Protein AF-A0A2M8Q6D8-F1 (afdb_monomer)

Organism: NCBI:txid2364212

Secondary structure (DSSP, 8-state):
----HHHHGGGHHHHTTS--S-EEEEETTHHHHIIIII---HHHHHHHHHHH-SSSPEEEEEBGGGBTSSS---HHHHHHHHHHHHHTT--EEEE--TT--GGGGGGG-

InterPro domains:
  IPR013785 Aldolase-type TIM barrel [G3DSA:3.20.20.70] (1-109)
  IPR055268 Pyruvate carboxylase-like [PTHR43778] (1-108)

Mean predicted aligned error: 2.55 Å

Foldseek 3Di:
DADDLVNVLVCLLVVLPPPDQADADDEACVCVCQVPPVVHHRLVSLLSSCVSNVRHAYEYEAAFQQGNHDDGDDLVVLLVVLVSSVVSGHDHYDYQHPVRPCVSRVSND

Nearest PDB structures (foldseek):
  5ks8-assembly1_F  TM=1.003E+00  e=1.751E-16  Methylobacillus flagellatus KT
  5ks8-assembly1_E  TM=1.002E+00  e=2.555E-16  Methylobacillus flagellatus KT
  5ks8-assembly1_C  T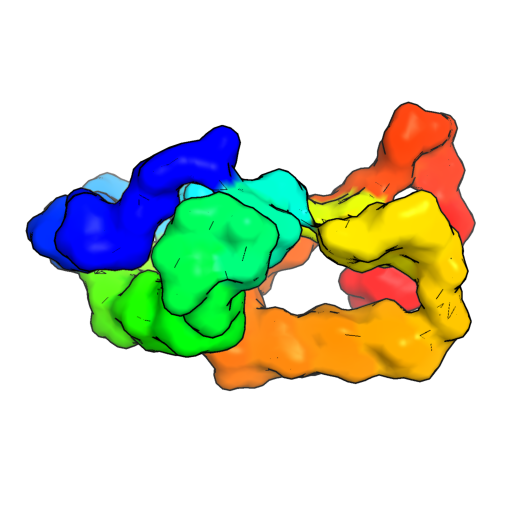M=1.004E+00  e=4.228E-16  Methylobacillus flagellatus KT
  2nx9-assembly1_A  TM=1.004E+00  e=2.173E-15  Vibrio cholerae
  1rqb-assembly1_A  TM=1.002E+00  e=4.191E-14  Propionibacterium freudenreichii subsp. shermanii

Solvent-accessible surface area (backbone atoms only — not comparable to full-atom values): 6205 Å² total; per-residue (Å²): 114,80,87,52,66,80,76,48,58,81,51,28,60,59,59,39,68,71,71,58,86,54,45,83,78,46,43,53,64,46,46,56,25,20,55,76,74,66,74,38,59,53,69,58,48,43,41,52,49,36,69,45,26,77,80,36,36,31,23,27,45,35,39,26,44,27,44,79,61,94,51,77,56,58,66,68,60,46,43,50,49,54,50,52,43,42,78,46,47,46,73,39,82,47,70,43,50,100,81,69,50,66,77,46,40,61,67,70,106

Structure (mmCIF, N/CA/C/O backbone):
data_AF-A0A2M8Q6D8-F1
#
_entry.id   AF-A0A2M8Q6D8-F1
#
loop_
_atom_site.group_PDB
_atom_site.id
_atom_site.type_symbol
_atom_site.label_atom_id
_atom_site.label_alt_id
_atom_site.label_comp_id
_atom_site.label_asym_id
_atom_site.label_entity_id
_atom_site.label_seq_id
_atom_site.pdbx_PDB_ins_code
_atom_site.Cartn_x
_atom_site.Cartn_y
_atom_site.Cartn_z
_atom_site.oc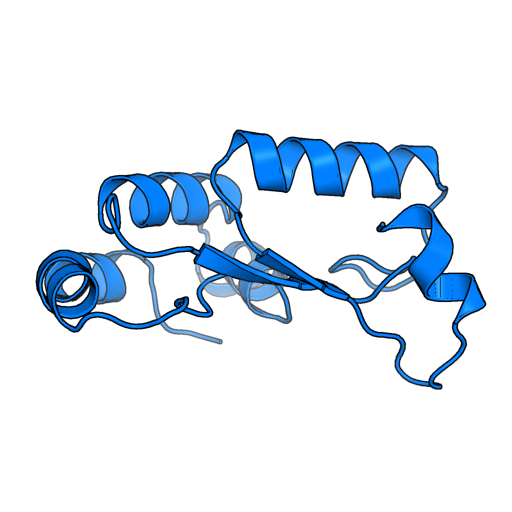cupancy
_atom_site.B_iso_or_equiv
_atom_site.auth_seq_id
_atom_site.auth_comp_id
_atom_site.auth_asym_id
_atom_site.auth_atom_id
_atom_site.pdbx_PDB_model_num
ATOM 1 N N . THR A 1 1 ? 6.300 10.730 5.789 1.00 72.38 1 THR A N 1
ATOM 2 C CA . THR A 1 1 ? 5.709 9.449 6.243 1.00 72.38 1 THR A CA 1
ATOM 3 C C . THR A 1 1 ? 6.374 8.977 7.534 1.00 72.38 1 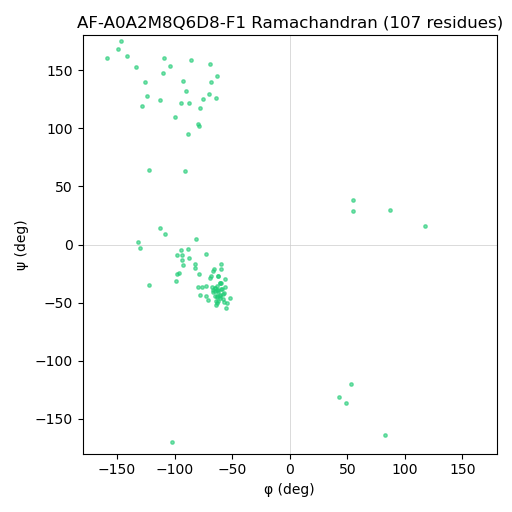THR A C 1
ATOM 5 O O . THR A 1 1 ? 7.416 8.335 7.489 1.00 72.38 1 THR A O 1
ATOM 8 N N . ARG A 1 2 ? 5.842 9.361 8.707 1.00 93.94 2 ARG A N 1
ATOM 9 C CA . ARG A 1 2 ? 6.374 8.953 10.032 1.00 93.94 2 ARG A CA 1
ATOM 10 C C . ARG A 1 2 ? 5.318 8.404 11.002 1.00 93.94 2 ARG A C 1
ATOM 12 O O . ARG A 1 2 ? 5.683 7.972 12.085 1.00 93.94 2 ARG A O 1
ATOM 19 N N . LEU A 1 3 ? 4.045 8.403 10.603 1.00 96.00 3 LEU A N 1
ATOM 20 C CA . LEU A 1 3 ? 2.960 7.797 11.371 1.00 96.00 3 LEU A CA 1
ATOM 21 C C . LEU A 1 3 ? 3.193 6.279 11.477 1.00 96.00 3 LEU A C 1
ATOM 23 O O . LEU A 1 3 ? 3.418 5.613 10.452 1.00 96.00 3 LEU A O 1
ATOM 27 N N . ARG A 1 4 ? 3.199 5.762 12.708 1.00 96.25 4 ARG A N 1
ATOM 28 C CA . ARG A 1 4 ? 3.465 4.352 13.014 1.00 96.25 4 ARG A CA 1
ATOM 29 C C . ARG A 1 4 ? 2.200 3.521 12.913 1.00 96.25 4 ARG A C 1
ATOM 31 O O . ARG A 1 4 ? 1.097 4.049 13.018 1.00 96.25 4 ARG A O 1
ATOM 38 N N . THR A 1 5 ? 2.362 2.211 12.739 1.00 96.56 5 THR A N 1
ATOM 39 C CA . THR A 1 5 ? 1.203 1.307 12.693 1.00 96.56 5 THR A CA 1
ATOM 40 C C . THR A 1 5 ? 0.442 1.312 14.024 1.00 96.56 5 THR A C 1
ATOM 42 O O . THR A 1 5 ? -0.784 1.315 14.020 1.00 96.56 5 THR A O 1
ATOM 45 N N . GLU A 1 6 ? 1.147 1.368 15.159 1.00 96.81 6 GLU A N 1
ATOM 46 C CA . GLU A 1 6 ? 0.539 1.386 16.501 1.00 96.81 6 GLU A CA 1
ATOM 47 C C . GLU A 1 6 ? -0.397 2.581 16.733 1.00 96.81 6 GLU A C 1
ATOM 49 O O . GLU A 1 6 ? -1.430 2.423 17.375 1.00 96.81 6 GLU A O 1
ATOM 54 N N . ASP A 1 7 ? -0.092 3.735 16.133 1.00 97.62 7 ASP A N 1
ATOM 55 C CA . ASP A 1 7 ? -0.915 4.943 16.234 1.00 97.62 7 ASP A CA 1
ATOM 56 C C . ASP A 1 7 ? -2.137 4.897 15.300 1.00 97.62 7 ASP A C 1
ATOM 58 O O . ASP A 1 7 ? -3.149 5.552 15.549 1.00 97.62 7 ASP A O 1
ATOM 62 N N . MET A 1 8 ? -2.059 4.130 14.205 1.00 97.56 8 MET A N 1
ATOM 63 C CA . MET A 1 8 ? -3.150 3.990 13.233 1.00 97.56 8 MET A CA 1
ATOM 64 C C . MET A 1 8 ? -4.244 3.036 13.726 1.00 97.56 8 MET A C 1
ATOM 66 O O . MET A 1 8 ? -5.431 3.311 13.566 1.00 97.56 8 MET A O 1
ATOM 70 N N . LEU A 1 9 ? -3.863 1.897 14.308 1.00 98.12 9 LEU A N 1
ATOM 71 C CA . LEU A 1 9 ? -4.806 0.813 14.612 1.00 98.12 9 LEU A CA 1
ATOM 72 C C . LEU A 1 9 ? -5.961 1.204 15.556 1.00 98.12 9 LEU A C 1
ATOM 74 O O . LEU A 1 9 ? -7.083 0.769 15.290 1.00 98.12 9 LEU A O 1
ATOM 78 N N . PRO A 1 10 ? -5.768 2.030 16.605 1.00 98.44 10 PRO A N 1
ATOM 79 C CA . PRO A 1 10 ? -6.850 2.395 17.519 1.00 98.44 10 PRO A CA 1
ATOM 80 C C . PRO A 1 10 ? -8.009 3.150 16.855 1.00 98.44 10 PRO A C 1
ATOM 82 O O . PRO A 1 10 ? -9.139 3.074 17.337 1.00 98.44 10 PRO A O 1
ATOM 85 N N . ILE A 1 11 ? -7.755 3.876 15.758 1.00 98.19 11 ILE A N 1
ATOM 86 C CA . ILE A 1 11 ? -8.791 4.649 15.055 1.00 98.19 11 ILE A CA 1
ATOM 87 C C . ILE A 1 11 ? -9.458 3.861 13.916 1.00 98.19 11 ILE A C 1
ATOM 89 O O . ILE A 1 11 ? -10.568 4.209 13.507 1.00 98.19 11 ILE A O 1
ATOM 93 N N . CYS A 1 12 ? -8.843 2.773 13.440 1.00 98.00 12 CYS A N 1
ATOM 94 C CA . CYS A 1 12 ? -9.349 1.976 12.319 1.00 98.00 12 CYS A CA 1
ATOM 95 C C . CYS A 1 12 ? -10.820 1.536 12.467 1.00 98.00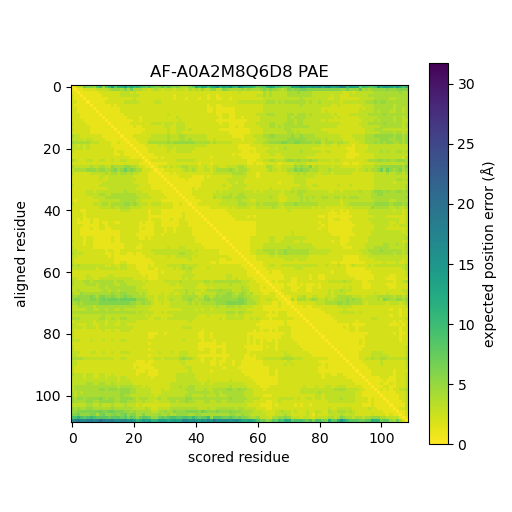 12 CYS A C 1
ATOM 97 O O . CYS A 1 12 ? -11.570 1.775 11.523 1.00 98.00 12 CYS A O 1
ATOM 99 N N . PRO A 1 13 ? -11.299 1.010 13.616 1.00 97.56 13 PRO A N 1
ATOM 100 C CA . PRO A 1 13 ? -12.697 0.586 13.738 1.00 97.56 13 PRO A CA 1
ATOM 101 C C . PRO A 1 13 ? -13.705 1.719 13.521 1.00 97.56 13 PRO A C 1
ATOM 103 O O . PRO A 1 13 ? -14.788 1.489 12.994 1.00 97.56 13 PRO A O 1
ATOM 106 N N . LYS A 1 14 ? -13.351 2.953 13.910 1.00 98.19 14 LYS A N 1
ATOM 107 C CA . LYS A 1 14 ? -14.200 4.128 13.673 1.00 98.19 14 LYS A CA 1
ATOM 108 C C . LYS A 1 14 ? -14.182 4.524 12.203 1.00 98.19 14 LYS A C 1
ATOM 110 O O . LYS A 1 14 ? -15.242 4.783 11.648 1.00 98.19 14 LYS A O 1
ATOM 115 N N . LEU A 1 15 ? -13.002 4.543 11.576 1.00 98.12 15 LEU A N 1
ATOM 116 C CA . LEU A 1 15 ? -12.866 4.834 10.143 1.00 98.12 15 LEU A CA 1
ATOM 117 C C . LEU A 1 15 ? -13.653 3.838 9.285 1.00 98.12 15 LEU A C 1
ATOM 119 O O . LEU A 1 15 ? -14.283 4.247 8.313 1.00 98.12 15 LEU A O 1
ATOM 123 N N . ASP A 1 16 ? -13.668 2.565 9.682 1.00 98.12 16 ASP A N 1
ATOM 124 C CA . ASP A 1 16 ? -14.363 1.498 8.961 1.00 98.12 16 ASP A CA 1
ATOM 125 C C . ASP A 1 16 ? -15.894 1.660 8.946 1.00 98.12 16 ASP A C 1
ATOM 127 O O . ASP A 1 16 ? -16.569 1.126 8.072 1.00 98.12 16 ASP A O 1
ATOM 131 N N . GLN A 1 17 ? -16.449 2.428 9.890 1.00 97.88 17 GLN A N 1
ATOM 132 C CA . GLN A 1 17 ? -17.888 2.687 10.012 1.00 97.88 17 GLN A CA 1
ATOM 133 C C . GLN A 1 17 ? -18.346 3.971 9.307 1.00 97.88 17 GLN A C 1
ATOM 135 O O . GLN A 1 17 ? -19.546 4.208 9.196 1.00 97.88 17 GLN A O 1
ATOM 140 N N . VAL A 1 18 ? -17.422 4.811 8.823 1.00 98.00 18 VAL A N 1
ATOM 141 C CA . VAL A 1 18 ? -17.771 6.106 8.206 1.00 98.00 18 VAL A CA 1
ATOM 142 C C . VAL A 1 18 ? -18.488 5.933 6.862 1.00 98.00 18 VAL A C 1
ATOM 144 O O . VAL A 1 18 ? -19.289 6.783 6.482 1.00 98.00 18 VAL A O 1
ATOM 147 N N . GLY A 1 19 ? -18.212 4.844 6.137 1.00 96.25 19 GLY A N 1
ATOM 148 C CA . GLY A 1 19 ? -18.778 4.602 4.806 1.00 96.25 19 GLY A CA 1
ATOM 149 C C . GLY A 1 19 ? -17.965 5.214 3.660 1.00 96.25 19 GLY A C 1
ATOM 150 O O . GLY A 1 19 ? -18.524 5.578 2.625 1.00 96.25 19 GLY A O 1
ATOM 151 N N . TYR A 1 20 ? -16.643 5.339 3.817 1.00 98.06 20 TYR A N 1
ATOM 152 C CA . TYR A 1 20 ? -15.766 5.742 2.715 1.00 98.06 20 TYR A CA 1
ATOM 153 C C . TYR A 1 20 ? -15.789 4.722 1.571 1.00 98.06 20 TYR A C 1
ATOM 155 O O . TYR A 1 20 ? -15.820 3.513 1.794 1.00 98.06 20 TYR A O 1
ATOM 163 N N . TRP A 1 21 ? -15.677 5.200 0.326 1.00 98.12 21 TRP A N 1
ATOM 164 C CA . TRP A 1 21 ? -15.540 4.304 -0.830 1.00 98.12 21 TRP A CA 1
ATOM 165 C C . TRP A 1 21 ? -14.257 3.458 -0.752 1.00 98.12 21 TRP A C 1
ATOM 167 O O . TRP A 1 21 ? -14.277 2.263 -1.061 1.00 98.12 21 TRP A O 1
ATOM 177 N N . SER A 1 22 ? -13.157 4.084 -0.314 1.00 98.00 22 SER A N 1
ATOM 178 C CA . SER A 1 22 ? -11.888 3.438 0.035 1.00 98.00 22 SER A CA 1
ATOM 179 C C . SER A 1 22 ? -11.047 4.330 0.960 1.00 98.00 22 SER A C 1
ATOM 181 O O . SER A 1 22 ? -11.246 5.545 0.993 1.00 98.00 22 SER A O 1
ATOM 183 N N . LEU A 1 23 ? -10.085 3.735 1.665 1.00 98.06 23 LEU A N 1
ATOM 184 C CA . LEU A 1 23 ? -9.082 4.413 2.485 1.00 98.06 23 LEU A CA 1
ATOM 185 C C . LEU A 1 23 ? -7.690 4.232 1.871 1.00 98.06 23 LEU A C 1
ATOM 187 O O . LEU A 1 23 ? -7.238 3.106 1.665 1.00 98.06 23 LEU A O 1
ATOM 191 N N . GLU A 1 24 ? -7.003 5.343 1.599 1.00 97.44 24 GLU A N 1
ATOM 192 C CA . GLU A 1 24 ? -5.620 5.330 1.109 1.00 97.44 24 GLU A CA 1
ATOM 193 C C . GLU A 1 24 ? -4.665 5.092 2.273 1.00 97.44 24 GLU A C 1
ATOM 195 O O . GLU A 1 24 ? -4.404 5.989 3.073 1.00 97.44 24 GLU A O 1
ATOM 200 N N . ALA A 1 25 ? -4.180 3.856 2.396 1.00 95.38 25 ALA A N 1
ATOM 201 C CA . ALA A 1 25 ? -3.424 3.422 3.571 1.00 95.38 25 ALA A CA 1
ATOM 202 C C . ALA A 1 25 ? -2.116 2.686 3.235 1.00 95.38 25 ALA A C 1
ATOM 204 O O . ALA A 1 25 ? -1.405 2.248 4.143 1.00 95.38 25 ALA A O 1
ATOM 205 N N . TRP A 1 26 ? -1.769 2.551 1.950 1.00 97.31 26 TRP A N 1
ATOM 206 C CA . TRP A 1 26 ? -0.554 1.853 1.527 1.00 97.31 26 TRP A CA 1
ATOM 207 C C . TRP A 1 26 ? 0.044 2.419 0.230 1.00 97.31 26 TRP A C 1
ATOM 209 O O . TRP A 1 26 ? -0.573 3.216 -0.473 1.00 97.31 26 TRP A O 1
ATOM 219 N N . GLY A 1 27 ? 1.272 2.016 -0.099 1.00 95.44 27 GLY A N 1
ATOM 220 C CA . GLY A 1 27 ? 1.984 2.506 -1.283 1.00 95.44 27 GLY A CA 1
ATOM 221 C C . GLY A 1 27 ? 2.686 3.855 -1.093 1.00 95.44 27 GLY A C 1
ATOM 222 O O . GLY A 1 27 ? 2.951 4.301 0.031 1.00 95.44 27 GLY A O 1
ATOM 223 N N . GLY A 1 28 ? 3.061 4.490 -2.205 1.00 94.31 28 GLY A N 1
ATOM 224 C CA . GLY A 1 28 ? 3.894 5.696 -2.206 1.00 94.31 28 GLY A CA 1
ATOM 225 C C . GLY A 1 28 ? 5.148 5.557 -1.328 1.00 94.31 28 GLY A C 1
ATOM 226 O O . GLY A 1 28 ? 5.811 4.521 -1.305 1.00 94.31 28 GLY A O 1
ATOM 227 N N . ALA A 1 29 ? 5.451 6.595 -0.545 1.00 95.25 29 ALA A N 1
ATOM 228 C CA . ALA A 1 29 ? 6.603 6.613 0.362 1.00 95.25 29 ALA A CA 1
ATOM 229 C C . ALA A 1 29 ? 6.361 5.896 1.706 1.00 95.25 29 ALA A C 1
ATOM 231 O O . ALA A 1 29 ? 7.203 5.985 2.604 1.00 95.25 29 ALA A O 1
ATOM 232 N N . THR A 1 30 ? 5.208 5.245 1.912 1.00 95.12 30 THR A N 1
ATOM 233 C CA . THR A 1 30 ? 4.951 4.522 3.171 1.00 95.12 30 THR A CA 1
ATOM 234 C C . THR A 1 30 ? 5.780 3.247 3.253 1.00 95.12 30 THR A C 1
ATOM 236 O O . THR A 1 30 ? 6.288 2.947 4.328 1.00 95.12 30 THR A O 1
ATOM 239 N N . PHE A 1 31 ? 5.998 2.559 2.128 1.00 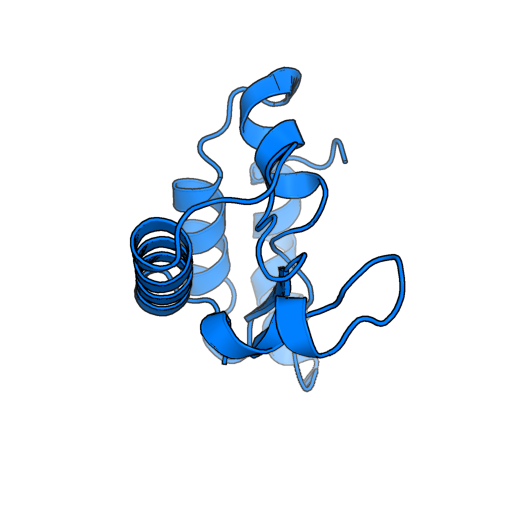95.00 31 PHE A N 1
ATOM 240 C CA . PHE A 1 31 ? 6.786 1.327 2.072 1.00 95.00 31 PHE A CA 1
ATOM 241 C C . PHE A 1 31 ? 8.253 1.572 2.448 1.00 95.00 31 PHE A C 1
ATOM 243 O O . PHE A 1 31 ? 8.753 0.947 3.381 1.00 95.00 31 PHE A O 1
ATOM 250 N N . ASP A 1 32 ? 8.910 2.546 1.801 1.00 95.50 32 ASP A N 1
ATOM 251 C CA . ASP A 1 32 ? 10.266 2.976 2.182 1.00 95.50 32 ASP A CA 1
ATOM 252 C C . ASP A 1 32 ? 10.302 3.438 3.641 1.00 95.50 32 ASP A C 1
ATOM 254 O O . ASP A 1 32 ? 11.188 3.050 4.395 1.00 95.50 32 ASP A O 1
ATOM 258 N N . ALA A 1 33 ? 9.302 4.207 4.084 1.00 95.62 33 ALA A N 1
ATOM 259 C CA . ALA A 1 33 ? 9.308 4.723 5.442 1.00 95.62 33 ALA A CA 1
ATOM 260 C C . ALA A 1 33 ? 9.200 3.648 6.528 1.00 95.62 33 ALA A C 1
ATOM 262 O O . ALA A 1 33 ? 9.861 3.789 7.562 1.00 95.62 33 ALA A O 1
ATOM 263 N N . CYS A 1 34 ? 8.407 2.597 6.290 1.00 96.12 34 CYS A N 1
ATOM 264 C CA . CYS A 1 34 ? 8.310 1.444 7.184 1.00 96.12 34 CYS A CA 1
ATOM 265 C C . CYS A 1 34 ? 9.697 0.843 7.413 1.00 96.12 34 CYS A C 1
ATOM 267 O O . CYS A 1 34 ? 10.167 0.797 8.549 1.00 96.12 34 CYS A O 1
ATOM 269 N N . VAL A 1 35 ? 10.387 0.497 6.324 1.00 94.88 35 VAL A N 1
ATOM 270 C CA . VAL A 1 35 ? 11.683 -0.187 6.382 1.00 94.88 35 VAL A CA 1
ATOM 271 C C . VAL A 1 35 ? 12.785 0.743 6.891 1.00 94.88 35 VAL A C 1
ATOM 273 O O . VAL A 1 35 ? 13.555 0.383 7.779 1.00 94.88 35 VAL A O 1
ATOM 276 N N . ARG A 1 36 ? 12.865 1.960 6.349 1.00 93.81 36 ARG A N 1
ATOM 277 C CA . ARG A 1 36 ? 14.010 2.854 6.542 1.00 93.81 36 ARG A CA 1
ATOM 278 C C . ARG A 1 36 ? 14.004 3.589 7.877 1.00 93.81 36 ARG A C 1
ATOM 280 O O . ARG A 1 36 ? 15.071 3.837 8.431 1.00 93.81 36 ARG A O 1
ATOM 287 N N . PHE A 1 37 ? 12.833 3.991 8.371 1.00 95.06 37 PHE A N 1
ATOM 288 C CA . PHE A 1 37 ? 12.747 4.906 9.517 1.00 95.06 37 PHE A CA 1
ATOM 289 C C . PHE A 1 37 ? 11.961 4.345 10.692 1.00 95.06 37 PHE A C 1
ATOM 291 O O . PHE A 1 37 ? 12.295 4.649 11.834 1.00 95.06 37 PHE A O 1
ATOM 298 N N . LEU A 1 38 ? 10.918 3.561 10.425 1.00 94.94 38 LEU A N 1
ATOM 299 C CA . LEU A 1 38 ? 10.034 3.048 11.472 1.00 94.94 38 LEU A CA 1
ATOM 300 C C . LEU A 1 38 ? 10.457 1.659 11.961 1.00 94.94 38 LEU A C 1
ATOM 302 O O . LEU A 1 38 ? 10.020 1.248 13.029 1.00 94.94 38 LEU A O 1
ATOM 306 N N . LYS A 1 39 ? 11.351 0.980 11.226 1.00 95.62 39 LYS A N 1
ATOM 307 C CA . LYS A 1 39 ? 11.769 -0.409 11.479 1.00 95.62 39 LYS A CA 1
ATOM 308 C C . LYS A 1 39 ? 10.566 -1.360 11.531 1.00 95.62 39 LYS A C 1
ATOM 310 O O . LYS A 1 39 ? 10.518 -2.276 12.344 1.00 95.62 39 LYS A O 1
ATOM 315 N N . GLU A 1 40 ? 9.596 -1.114 10.659 1.00 96.25 40 GLU A N 1
ATOM 316 C CA . GLU A 1 40 ? 8.378 -1.905 10.517 1.00 96.25 40 GLU A CA 1
ATOM 317 C C . GLU A 1 40 ? 8.400 -2.676 9.191 1.00 96.25 40 GLU A C 1
ATOM 319 O O . GLU A 1 40 ? 8.901 -2.176 8.180 1.00 96.25 40 GLU A O 1
ATOM 324 N N . ASP A 1 41 ? 7.800 -3.867 9.173 1.00 97.62 41 ASP A N 1
ATOM 325 C CA . ASP A 1 41 ? 7.519 -4.583 7.930 1.00 97.62 41 ASP A CA 1
ATOM 326 C C . ASP A 1 41 ? 6.271 -3.969 7.250 1.00 97.62 41 ASP A C 1
ATOM 328 O O . ASP A 1 41 ? 5.167 -4.025 7.813 1.00 97.62 41 ASP A O 1
ATOM 332 N N . PRO A 1 42 ? 6.394 -3.392 6.037 1.00 97.38 42 PRO A N 1
ATOM 333 C CA . PRO A 1 42 ? 5.259 -2.806 5.324 1.00 97.38 42 PRO A CA 1
ATOM 334 C C . PRO A 1 42 ? 4.159 -3.823 4.979 1.00 97.38 42 PRO A C 1
ATOM 336 O O . PRO A 1 42 ? 2.991 -3.434 4.882 1.00 97.38 42 PRO A O 1
ATOM 339 N N . TRP A 1 43 ? 4.488 -5.108 4.819 1.00 98.00 43 TRP A N 1
ATOM 340 C CA . TRP A 1 43 ? 3.520 -6.181 4.570 1.00 98.00 43 TRP A CA 1
ATOM 341 C C . TRP A 1 43 ? 2.766 -6.573 5.837 1.00 98.00 43 TRP A C 1
ATOM 343 O O . TRP A 1 43 ? 1.576 -6.886 5.796 1.00 98.00 43 TRP A O 1
ATOM 353 N N . GLU A 1 44 ? 3.435 -6.560 6.989 1.00 98.00 44 GLU A N 1
ATOM 354 C CA . GLU A 1 44 ? 2.764 -6.758 8.273 1.00 98.00 44 GLU A CA 1
ATOM 355 C C . GLU A 1 44 ? 1.819 -5.594 8.585 1.00 98.00 44 GLU A C 1
ATOM 357 O O . GLU A 1 44 ? 0.681 -5.830 8.999 1.00 98.00 44 GLU A O 1
ATOM 362 N N . ARG A 1 45 ? 2.240 -4.352 8.307 1.00 97.94 45 ARG A N 1
ATOM 363 C CA . ARG A 1 45 ? 1.372 -3.168 8.392 1.00 97.94 45 ARG A CA 1
ATOM 364 C C . ARG A 1 45 ? 0.104 -3.348 7.558 1.00 97.94 45 ARG A C 1
ATOM 366 O O . ARG A 1 45 ? -0.989 -3.173 8.090 1.00 97.94 45 ARG A O 1
ATOM 373 N N . LEU A 1 46 ? 0.233 -3.740 6.288 1.00 98.00 46 LEU A N 1
ATOM 374 C CA . LEU A 1 46 ? -0.915 -3.964 5.405 1.00 98.00 46 LEU A CA 1
ATOM 375 C C . LEU A 1 46 ? -1.873 -5.022 5.972 1.00 98.00 46 LEU A C 1
ATOM 377 O O . LEU A 1 46 ? -3.070 -4.771 6.075 1.00 98.00 46 LEU A O 1
ATOM 381 N N . ARG A 1 47 ? -1.352 -6.168 6.429 1.00 98.38 47 ARG A N 1
ATOM 382 C CA . ARG A 1 47 ? -2.173 -7.234 7.030 1.00 98.38 47 ARG A CA 1
ATOM 383 C C . ARG A 1 47 ? -2.887 -6.781 8.306 1.00 98.38 47 ARG A C 1
ATOM 385 O O . ARG A 1 47 ? -4.042 -7.147 8.519 1.00 98.38 47 ARG A O 1
ATOM 392 N N . LYS A 1 48 ? -2.229 -5.988 9.159 1.00 98.19 48 LYS A N 1
ATOM 393 C CA . LYS A 1 48 ? -2.846 -5.412 10.368 1.00 98.19 48 LYS A CA 1
ATOM 394 C C . LYS A 1 48 ? -3.964 -4.433 10.008 1.00 98.19 48 LYS A C 1
ATOM 396 O O . LYS A 1 48 ? -5.048 -4.532 10.575 1.00 98.19 48 LYS A O 1
ATOM 401 N N . LEU A 1 49 ? -3.733 -3.556 9.030 1.00 97.81 49 LEU A N 1
ATOM 402 C CA . LEU A 1 49 ? -4.742 -2.618 8.534 1.00 97.81 49 LEU A CA 1
ATOM 403 C C . LEU A 1 49 ? -5.934 -3.347 7.906 1.00 97.81 49 LEU A C 1
ATOM 405 O O . LEU A 1 49 ? -7.068 -3.036 8.249 1.00 97.81 49 LEU A O 1
ATOM 409 N N . ARG A 1 50 ? -5.699 -4.368 7.072 1.00 98.00 50 ARG A N 1
ATOM 410 C CA . ARG A 1 50 ? -6.760 -5.194 6.471 1.00 98.00 50 ARG A CA 1
ATOM 411 C C . ARG A 1 50 ? -7.658 -5.846 7.518 1.00 98.00 50 ARG A C 1
ATOM 413 O O . ARG A 1 50 ? -8.871 -5.880 7.336 1.00 98.00 50 ARG A O 1
ATOM 420 N N . ARG A 1 51 ? -7.069 -6.351 8.608 1.00 98.00 51 ARG A N 1
ATOM 421 C CA . ARG A 1 51 ? -7.814 -6.927 9.741 1.00 98.00 51 ARG A CA 1
ATOM 422 C C . ARG A 1 51 ? -8.610 -5.873 10.510 1.00 98.00 51 ARG A C 1
ATOM 424 O O . ARG A 1 51 ? -9.698 -6.177 10.980 1.00 98.00 51 ARG A O 1
ATOM 431 N N . ALA A 1 52 ? -8.066 -4.666 10.659 1.00 97.81 52 ALA A N 1
ATOM 432 C CA . ALA A 1 52 ? -8.701 -3.576 11.400 1.00 97.81 52 ALA A CA 1
ATOM 433 C C . ALA A 1 52 ? -9.748 -2.792 10.582 1.00 97.81 52 ALA A C 1
ATOM 435 O O . ALA A 1 52 ? -10.559 -2.078 11.166 1.00 97.81 52 ALA A O 1
ATOM 436 N N . LEU A 1 53 ? -9.726 -2.925 9.254 1.00 97.88 53 LEU A N 1
ATOM 437 C CA . LEU A 1 53 ? -10.647 -2.305 8.301 1.00 97.88 53 LEU A CA 1
ATOM 438 C C . LEU A 1 53 ? -11.348 -3.390 7.462 1.00 97.88 53 LEU A C 1
ATOM 440 O O . LEU A 1 53 ? -11.083 -3.482 6.267 1.00 97.88 53 LEU A O 1
ATOM 444 N N . PRO A 1 54 ? -12.165 -4.289 8.035 1.00 97.44 54 PRO A N 1
ATOM 445 C CA . PRO A 1 54 ? -12.765 -5.391 7.281 1.00 97.44 54 PRO A CA 1
ATOM 446 C C . PRO A 1 54 ? -13.806 -4.946 6.240 1.00 97.44 54 PRO A C 1
ATOM 448 O O . PRO A 1 54 ? -13.968 -5.644 5.243 1.00 97.44 54 PRO A O 1
ATOM 451 N N . ASN A 1 55 ? -14.484 -3.809 6.430 1.00 97.62 55 ASN A N 1
ATOM 452 C CA . ASN A 1 55 ? -15.588 -3.388 5.556 1.00 97.62 55 ASN A CA 1
ATOM 453 C C . ASN A 1 55 ? -15.163 -2.369 4.490 1.00 97.62 55 ASN A C 1
ATOM 455 O O . ASN A 1 55 ? -15.781 -2.270 3.429 1.00 97.62 55 ASN A O 1
ATOM 459 N N . THR A 1 56 ? -14.104 -1.609 4.755 1.00 98.12 56 THR A N 1
ATOM 460 C CA . THR A 1 56 ? -13.632 -0.547 3.867 1.00 98.12 56 THR A CA 1
ATOM 461 C C . THR A 1 56 ? -12.572 -1.057 2.902 1.00 98.12 56 THR A C 1
ATOM 463 O O . THR A 1 56 ? -11.694 -1.843 3.265 1.00 98.12 56 THR A O 1
ATOM 466 N N . ARG A 1 57 ? -12.625 -0.586 1.652 1.00 98.38 57 ARG A N 1
ATOM 467 C CA . ARG A 1 57 ? -11.605 -0.917 0.653 1.00 98.38 57 ARG A CA 1
ATOM 468 C C . ARG A 1 57 ? -10.289 -0.229 0.991 1.00 98.38 57 ARG A C 1
ATOM 470 O O . ARG A 1 57 ? -10.275 0.988 1.166 1.00 98.38 57 ARG A O 1
ATOM 477 N N . ILE A 1 58 ? -9.184 -0.962 1.019 1.00 98.31 58 ILE A N 1
ATOM 478 C CA . ILE A 1 58 ? -7.850 -0.373 1.139 1.00 98.31 58 ILE A CA 1
ATOM 479 C C . ILE A 1 58 ? -7.356 -0.040 -0.265 1.00 98.31 58 ILE A C 1
ATOM 481 O O . ILE A 1 58 ? -7.247 -0.918 -1.121 1.00 98.31 58 ILE A O 1
ATOM 485 N N . ASN A 1 59 ? -7.048 1.234 -0.502 1.00 97.62 59 ASN A N 1
ATOM 486 C CA . ASN A 1 59 ? -6.419 1.676 -1.739 1.00 97.62 59 ASN A CA 1
ATOM 487 C C . ASN A 1 59 ? -4.928 1.981 -1.531 1.00 97.62 59 ASN A C 1
ATOM 489 O O . ASN A 1 59 ? -4.484 2.302 -0.420 1.00 97.62 59 ASN A O 1
ATOM 493 N N . MET A 1 60 ? -4.161 1.861 -2.616 1.00 97.75 60 MET A N 1
ATOM 494 C CA . MET A 1 60 ? -2.744 2.201 -2.647 1.00 97.75 60 MET A CA 1
ATOM 495 C C . MET A 1 60 ? -2.363 3.043 -3.862 1.00 97.75 60 MET A C 1
ATOM 497 O O . MET A 1 60 ? -2.941 2.890 -4.939 1.00 97.75 60 MET A O 1
ATOM 501 N N . LEU A 1 61 ? -1.306 3.844 -3.711 1.00 97.62 61 LEU A N 1
ATOM 502 C CA . LEU A 1 61 ? -0.636 4.533 -4.815 1.00 97.62 61 LEU A CA 1
ATOM 503 C C . LEU A 1 61 ? 0.556 3.708 -5.330 1.00 97.62 61 LEU A C 1
ATOM 505 O O . LEU A 1 61 ? 1.488 3.429 -4.569 1.00 97.62 61 LEU A O 1
ATOM 509 N N . LEU A 1 62 ? 0.549 3.360 -6.621 1.00 97.50 62 LEU A N 1
ATOM 510 C CA . LEU A 1 62 ? 1.570 2.543 -7.288 1.00 97.50 62 LEU A CA 1
ATOM 511 C C . LEU A 1 62 ? 2.162 3.277 -8.500 1.00 97.50 62 LEU A C 1
ATOM 513 O O . LEU A 1 62 ? 1.429 3.718 -9.382 1.00 97.50 62 LEU A O 1
ATOM 517 N N . ARG A 1 63 ? 3.491 3.385 -8.588 1.00 97.44 63 ARG A N 1
ATOM 518 C CA . ARG A 1 63 ? 4.159 4.101 -9.687 1.00 97.44 63 ARG A CA 1
ATOM 519 C C . ARG A 1 63 ? 4.498 3.171 -10.857 1.00 97.44 63 ARG A C 1
ATOM 521 O O . ARG A 1 63 ? 5.675 2.948 -11.130 1.00 97.44 63 ARG A O 1
ATOM 528 N N . GLY A 1 64 ? 3.481 2.600 -11.504 1.00 96.50 64 GLY A N 1
ATOM 529 C CA . GLY A 1 64 ? 3.608 1.772 -12.714 1.00 96.50 64 GLY A CA 1
ATOM 530 C C . GLY A 1 64 ? 4.777 0.779 -12.668 1.00 96.50 64 GLY A C 1
ATOM 531 O O . GLY A 1 64 ? 5.012 0.112 -11.657 1.00 96.50 64 GLY A O 1
ATOM 532 N N . GLN A 1 65 ? 5.576 0.760 -13.734 1.00 97.25 65 GLN A N 1
ATOM 533 C CA . GLN A 1 65 ? 6.774 -0.078 -13.871 1.00 97.25 65 GLN A CA 1
ATOM 534 C C . GLN A 1 65 ? 7.862 0.168 -12.801 1.00 97.25 65 GLN A C 1
ATOM 536 O O . GLN A 1 65 ? 8.768 -0.651 -12.629 1.00 97.25 65 GLN A O 1
ATOM 541 N N . ASN A 1 66 ? 7.810 1.289 -12.076 1.00 96.31 66 ASN A N 1
ATOM 542 C CA . ASN A 1 66 ? 8.726 1.580 -10.973 1.00 96.31 66 ASN A CA 1
ATOM 543 C C . ASN A 1 66 ? 8.241 1.033 -9.627 1.00 96.31 66 ASN A C 1
ATOM 545 O O . ASN A 1 66 ? 9.012 1.034 -8.664 1.00 96.31 66 ASN A O 1
ATOM 549 N N . LEU A 1 67 ? 6.989 0.579 -9.539 1.00 96.12 67 LEU A N 1
ATOM 550 C CA . LEU A 1 67 ? 6.364 0.100 -8.312 1.00 96.12 67 LEU A CA 1
ATOM 551 C C . LEU A 1 67 ? 6.474 1.137 -7.181 1.00 96.12 67 LEU A C 1
ATOM 553 O O . LEU A 1 67 ? 5.992 2.262 -7.304 1.00 96.12 67 LEU A O 1
ATOM 557 N N . LEU A 1 68 ? 7.117 0.755 -6.079 1.00 94.75 68 LEU A N 1
ATOM 558 C CA . LEU A 1 68 ? 7.484 1.616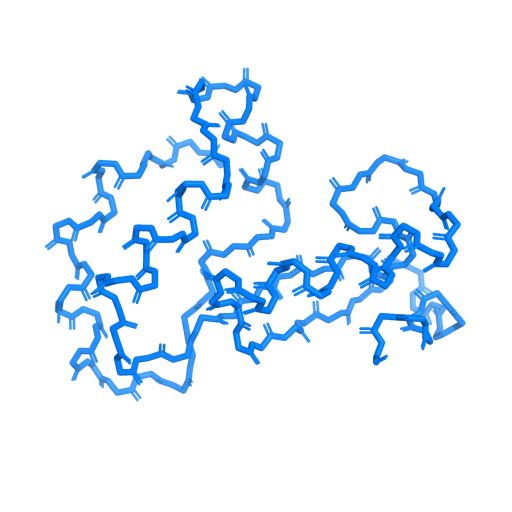 -4.952 1.00 94.75 68 LEU A CA 1
ATOM 559 C C . LEU A 1 68 ? 9.010 1.789 -4.849 1.00 94.75 68 LEU A C 1
ATOM 561 O O . LEU A 1 68 ? 9.524 2.210 -3.817 1.00 94.75 68 LEU A O 1
ATOM 565 N N . GLY A 1 69 ? 9.736 1.416 -5.906 1.00 92.81 69 GLY A N 1
ATOM 566 C CA . GLY A 1 69 ? 11.188 1.444 -5.966 1.00 92.81 69 GLY A CA 1
ATOM 567 C C . GLY A 1 69 ? 11.748 2.628 -6.753 1.00 92.81 69 GLY A C 1
ATOM 568 O O . GLY A 1 69 ? 11.055 3.575 -7.147 1.00 92.81 69 GLY A O 1
ATOM 569 N N . TYR A 1 70 ? 13.056 2.556 -6.990 1.00 92.38 70 TYR A N 1
ATOM 570 C CA . TYR A 1 70 ? 13.861 3.676 -7.484 1.00 92.38 70 TYR A CA 1
ATOM 571 C C . TYR A 1 70 ? 14.113 3.654 -8.999 1.00 92.38 70 TYR A C 1
ATOM 573 O O . TYR A 1 70 ? 14.604 4.634 -9.549 1.00 92.38 70 TYR A O 1
ATOM 581 N N . ARG A 1 71 ? 13.760 2.565 -9.691 1.00 94.56 71 ARG A N 1
ATOM 582 C CA . ARG A 1 71 ? 13.990 2.357 -11.133 1.00 94.56 71 ARG A CA 1
ATOM 583 C C . ARG A 1 71 ? 12.860 1.540 -11.757 1.00 94.56 71 ARG A C 1
ATOM 585 O O . ARG A 1 71 ? 12.002 1.069 -11.024 1.00 94.56 71 ARG A O 1
ATOM 592 N N . HIS A 1 72 ? 12.878 1.357 -13.075 1.00 96.31 72 HIS A N 1
ATOM 593 C CA . HIS A 1 72 ? 11.999 0.392 -13.738 1.00 96.31 72 HIS A CA 1
ATOM 594 C C . HIS A 1 72 ? 12.406 -1.040 -13.365 1.00 96.31 72 HIS A C 1
ATOM 596 O O . HIS A 1 72 ? 13.602 -1.361 -13.280 1.00 96.31 72 HIS A O 1
ATOM 602 N N . TYR A 1 73 ? 11.408 -1.887 -13.142 1.00 97.56 73 TYR A N 1
ATOM 603 C CA . TYR A 1 73 ? 11.573 -3.316 -12.898 1.00 97.56 73 TYR A CA 1
ATOM 604 C C . TYR A 1 73 ? 11.077 -4.124 -14.097 1.00 97.56 73 TYR A C 1
ATOM 606 O O . TYR A 1 73 ? 10.347 -3.610 -14.942 1.00 97.56 73 TYR A O 1
ATOM 614 N N . ALA A 1 74 ? 11.519 -5.375 -14.191 1.00 97.56 74 ALA A N 1
ATOM 615 C CA . ALA A 1 74 ? 11.016 -6.304 -15.192 1.00 97.56 74 ALA A CA 1
ATOM 616 C C . ALA A 1 74 ? 9.555 -6.683 -14.890 1.00 97.56 74 ALA A C 1
ATOM 618 O O . ALA A 1 74 ? 9.093 -6.580 -13.750 1.00 97.56 74 ALA A O 1
ATOM 619 N N . ASP A 1 75 ? 8.820 -7.080 -15.928 1.00 97.69 75 ASP A N 1
ATOM 620 C CA . ASP A 1 75 ? 7.374 -7.294 -15.841 1.00 97.69 75 ASP A CA 1
ATOM 621 C C . ASP A 1 75 ? 6.973 -8.377 -14.835 1.00 97.69 75 ASP A C 1
ATOM 623 O O . ASP A 1 75 ? 5.921 -8.290 -14.208 1.00 97.69 75 ASP A O 1
ATOM 627 N N . ASP A 1 76 ? 7.799 -9.407 -14.681 1.00 97.44 76 ASP A N 1
ATOM 628 C CA . ASP A 1 76 ? 7.620 -10.480 -13.705 1.00 97.44 76 ASP A CA 1
ATOM 629 C C . ASP A 1 76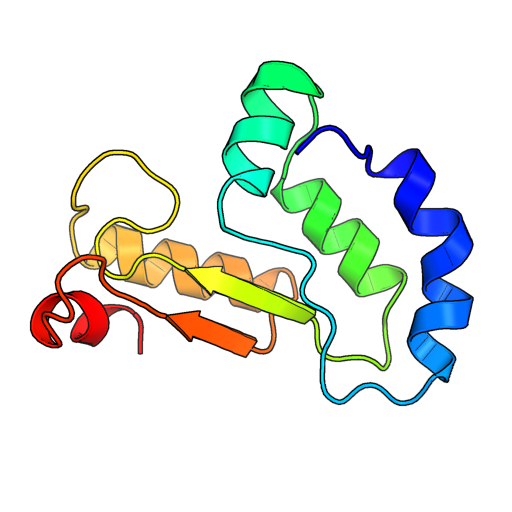 ? 7.615 -9.946 -12.266 1.00 97.44 76 ASP A C 1
ATOM 631 O O . ASP A 1 76 ? 6.730 -10.290 -11.482 1.00 97.44 76 ASP A O 1
ATOM 635 N N . VAL A 1 77 ? 8.528 -9.029 -11.944 1.00 97.88 77 VAL A N 1
ATOM 636 C CA . VAL A 1 77 ? 8.576 -8.355 -10.640 1.00 97.88 77 VAL A CA 1
ATOM 637 C C . VAL A 1 77 ? 7.337 -7.487 -10.429 1.00 97.88 77 VAL A C 1
ATOM 639 O O . VAL A 1 77 ? 6.787 -7.463 -9.328 1.00 97.88 77 VAL A O 1
ATOM 642 N N . VAL A 1 78 ? 6.877 -6.789 -11.472 1.00 97.81 78 VAL A N 1
ATOM 643 C CA . VAL A 1 78 ? 5.672 -5.950 -11.394 1.00 97.81 78 VAL A CA 1
ATOM 644 C C . VAL A 1 78 ? 4.438 -6.796 -11.101 1.00 97.81 78 VAL A C 1
ATOM 646 O O . VAL A 1 78 ? 3.713 -6.508 -10.146 1.00 97.81 78 VAL A O 1
ATOM 649 N N . ARG A 1 79 ? 4.234 -7.872 -11.868 1.00 97.50 79 ARG A N 1
ATOM 650 C CA . ARG A 1 79 ? 3.103 -8.791 -11.683 1.00 97.50 79 ARG A CA 1
ATOM 651 C C . ARG A 1 79 ? 3.126 -9.443 -10.305 1.00 97.50 79 ARG A C 1
ATOM 653 O O . ARG A 1 79 ? 2.096 -9.488 -9.638 1.00 97.50 79 ARG A O 1
ATOM 660 N N . GLU A 1 80 ? 4.292 -9.900 -9.851 1.00 98.06 80 GLU A N 1
ATOM 661 C CA . GLU A 1 80 ? 4.413 -10.542 -8.542 1.00 98.06 80 GLU A CA 1
ATOM 662 C C . GLU A 1 80 ? 4.147 -9.556 -7.397 1.00 98.06 80 GLU A C 1
ATOM 664 O O . GLU A 1 80 ? 3.469 -9.903 -6.430 1.00 98.06 80 GLU A O 1
ATOM 669 N N . PHE A 1 81 ? 4.606 -8.307 -7.515 1.00 97.88 81 PHE A N 1
ATOM 670 C CA . PHE A 1 81 ? 4.312 -7.276 -6.523 1.00 97.88 81 PHE A CA 1
ATOM 671 C C . PHE A 1 81 ? 2.809 -6.989 -6.425 1.00 97.88 81 PHE A C 1
ATOM 673 O O . PHE A 1 81 ? 2.264 -6.979 -5.320 1.00 97.88 81 PHE A O 1
ATOM 680 N N . VAL A 1 82 ? 2.133 -6.784 -7.563 1.00 97.50 82 VAL A N 1
ATOM 681 C CA . VAL A 1 82 ? 0.681 -6.533 -7.608 1.00 97.50 82 VAL A CA 1
ATOM 682 C C . VAL A 1 82 ? -0.084 -7.713 -7.015 1.00 97.50 82 VAL A C 1
ATOM 684 O O . VAL A 1 82 ? -0.931 -7.517 -6.143 1.00 97.50 82 VAL A O 1
ATOM 687 N N . ARG A 1 83 ? 0.280 -8.942 -7.402 1.00 97.88 83 ARG A N 1
ATOM 688 C CA . ARG A 1 83 ? -0.315 -10.168 -6.860 1.00 97.88 83 ARG A CA 1
ATOM 689 C C . ARG A 1 83 ? -0.176 -10.234 -5.342 1.00 97.88 83 ARG A C 1
ATOM 691 O O . ARG A 1 83 ? -1.162 -10.422 -4.641 1.00 97.88 83 ARG A O 1
ATOM 698 N N . LYS A 1 84 ? 1.029 -10.012 -4.810 1.00 97.94 84 LYS A N 1
ATOM 699 C CA . LYS A 1 84 ? 1.264 -10.026 -3.359 1.00 97.94 84 LYS A CA 1
ATOM 700 C C . LYS A 1 84 ? 0.536 -8.901 -2.632 1.00 97.94 84 LYS A C 1
ATOM 702 O O . LYS A 1 84 ? 0.060 -9.125 -1.522 1.00 97.94 84 LYS A O 1
ATOM 707 N N . ALA A 1 85 ? 0.438 -7.712 -3.218 1.00 97.62 85 ALA A N 1
ATOM 708 C CA . ALA A 1 85 ? -0.319 -6.605 -2.641 1.00 97.62 85 ALA A CA 1
ATOM 709 C C . ALA A 1 85 ? -1.814 -6.944 -2.532 1.00 97.62 85 ALA A C 1
ATOM 711 O O . ALA A 1 85 ? -2.402 -6.745 -1.466 1.00 97.62 85 ALA A O 1
ATOM 712 N N . ALA A 1 86 ? -2.394 -7.532 -3.582 1.00 97.50 86 ALA A N 1
ATOM 713 C CA . ALA A 1 86 ? -3.777 -7.999 -3.581 1.00 97.50 86 ALA A CA 1
ATOM 714 C C . ALA A 1 86 ? -3.991 -9.127 -2.554 1.00 97.50 86 ALA A C 1
ATOM 716 O O . ALA A 1 86 ? -4.860 -9.008 -1.693 1.00 97.50 86 ALA A O 1
ATOM 717 N N . ASP A 1 87 ? -3.126 -10.151 -2.548 1.00 97.81 87 ASP A N 1
ATOM 718 C CA . ASP A 1 87 ? -3.182 -11.287 -1.610 1.00 97.81 87 ASP A CA 1
ATOM 719 C C . ASP A 1 87 ? -3.152 -10.843 -0.131 1.00 97.81 87 ASP A C 1
ATOM 721 O O . ASP A 1 87 ? -3.691 -11.520 0.745 1.00 97.81 87 ASP A O 1
ATOM 725 N N . ASN A 1 88 ? -2.504 -9.712 0.173 1.00 97.81 88 ASN A N 1
ATOM 726 C CA . ASN A 1 88 ? -2.385 -9.182 1.535 1.00 97.81 88 ASN A CA 1
ATOM 727 C C . ASN A 1 88 ? -3.461 -8.144 1.899 1.00 97.81 88 ASN A C 1
ATOM 729 O O . ASN A 1 88 ? -3.516 -7.731 3.062 1.00 97.81 88 ASN A O 1
ATOM 733 N N . GLY A 1 89 ? -4.326 -7.754 0.956 1.00 96.19 89 GLY A N 1
ATOM 734 C CA . GLY A 1 89 ? -5.531 -6.976 1.242 1.00 96.19 89 GLY A CA 1
ATOM 735 C C . GLY A 1 89 ? -5.625 -5.584 0.619 1.00 96.19 89 GLY A C 1
ATOM 736 O O . GLY A 1 89 ? -6.447 -4.799 1.092 1.00 96.19 89 GLY A O 1
ATOM 737 N N . VAL A 1 90 ? -4.814 -5.254 -0.393 1.00 97.94 90 VAL A N 1
ATOM 738 C CA . VAL A 1 90 ? -5.075 -4.080 -1.245 1.00 97.94 90 VAL A CA 1
ATOM 739 C C . VAL A 1 90 ? -6.225 -4.399 -2.198 1.00 97.94 90 VAL A C 1
ATOM 741 O O . VAL A 1 90 ? -6.136 -5.349 -2.969 1.00 97.94 90 VAL A O 1
ATOM 744 N N . ASP A 1 91 ? -7.270 -3.572 -2.191 1.00 97.75 91 ASP A N 1
ATOM 745 C CA . ASP A 1 91 ? -8.434 -3.738 -3.071 1.00 97.75 91 ASP A CA 1
ATOM 746 C C . ASP A 1 91 ? -8.377 -2.829 -4.302 1.00 97.75 91 ASP A C 1
ATOM 748 O O . ASP A 1 91 ? -8.919 -3.158 -5.355 1.00 97.75 91 ASP A O 1
ATOM 752 N N . VAL A 1 92 ? -7.767 -1.647 -4.168 1.00 98.00 92 VAL A N 1
ATOM 753 C CA . VAL A 1 92 ? -7.766 -0.618 -5.215 1.00 98.00 92 VAL A CA 1
ATOM 754 C C . VAL A 1 92 ? -6.342 -0.153 -5.497 1.00 98.00 92 VAL A C 1
ATOM 756 O O . VAL A 1 92 ? -5.673 0.424 -4.639 1.00 98.00 92 VAL A O 1
ATOM 759 N N . PHE A 1 93 ? -5.901 -0.346 -6.737 1.00 97.81 93 PHE A N 1
ATOM 760 C CA . PHE A 1 93 ? -4.597 0.100 -7.218 1.00 97.81 93 PHE A CA 1
ATOM 761 C C . PHE A 1 93 ? -4.743 1.399 -8.008 1.00 97.81 93 PHE A C 1
ATOM 763 O O . PHE A 1 93 ? -5.259 1.414 -9.124 1.00 97.81 93 PHE A O 1
ATOM 770 N N . ARG A 1 94 ? -4.264 2.508 -7.440 1.00 97.56 94 ARG A N 1
ATOM 771 C CA . ARG A 1 94 ? -4.123 3.777 -8.158 1.00 97.56 94 ARG A CA 1
ATOM 772 C C . ARG A 1 94 ? -2.752 3.801 -8.828 1.00 97.56 94 ARG A C 1
ATOM 774 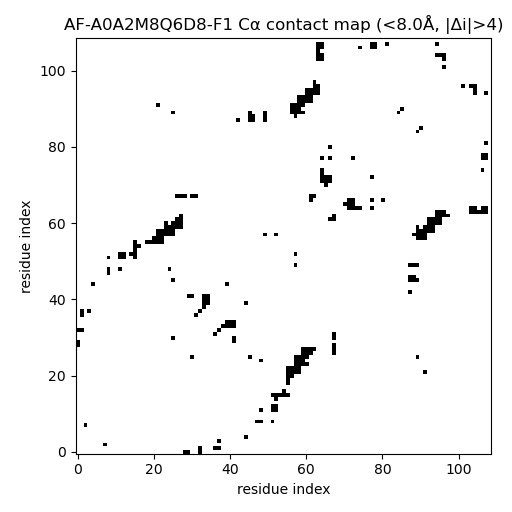O O . ARG A 1 94 ? -1.753 4.148 -8.196 1.00 97.56 94 ARG A O 1
ATOM 781 N N . VAL A 1 95 ? -2.710 3.400 -10.096 1.00 97.25 95 VAL A N 1
ATOM 782 C CA . VAL A 1 95 ? -1.472 3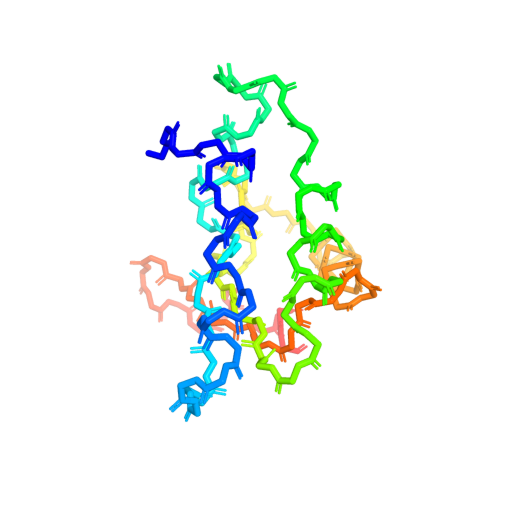.333 -10.884 1.00 97.25 95 VAL A CA 1
ATOM 783 C C . VAL A 1 95 ? -1.223 4.663 -11.598 1.00 97.25 95 VAL A C 1
ATOM 785 O O . VAL A 1 95 ? -2.129 5.200 -12.231 1.00 97.25 95 VAL A O 1
ATOM 788 N N . PHE A 1 96 ? -0.001 5.192 -11.514 1.00 97.50 96 PHE A N 1
ATOM 789 C CA . PHE A 1 96 ? 0.403 6.406 -12.229 1.00 97.50 96 PHE A CA 1
ATOM 790 C C . PHE A 1 96 ? 1.839 6.323 -12.760 1.00 97.50 96 PHE A C 1
ATOM 792 O O . PHE A 1 96 ? 2.650 5.520 -12.295 1.00 97.50 96 PHE A O 1
ATOM 799 N N . ASP A 1 97 ? 2.152 7.200 -13.711 1.00 97.00 97 ASP A N 1
ATOM 800 C CA . ASP A 1 97 ? 3.493 7.432 -14.241 1.00 97.00 97 ASP A CA 1
ATOM 801 C C . ASP A 1 97 ? 3.817 8.925 -14.114 1.00 97.00 97 ASP A C 1
ATOM 803 O O . ASP A 1 97 ? 2.956 9.772 -14.342 1.00 97.00 97 ASP A O 1
ATOM 807 N N . ALA A 1 98 ? 5.051 9.260 -13.735 1.00 96.06 98 ALA A N 1
ATOM 808 C CA . ALA A 1 98 ? 5.430 10.649 -13.468 1.00 96.06 98 ALA A CA 1
ATOM 809 C C . ALA A 1 98 ? 5.420 11.539 -14.726 1.00 96.06 98 ALA A C 1
ATOM 811 O O . ALA A 1 98 ? 5.301 12.755 -14.605 1.00 96.06 98 ALA A O 1
ATOM 812 N N . MET A 1 99 ? 5.539 10.940 -15.914 1.00 97.12 99 MET A N 1
ATOM 813 C CA . MET A 1 99 ? 5.561 11.622 -17.210 1.00 97.12 99 MET A CA 1
ATOM 814 C C . MET A 1 99 ? 4.266 11.389 -18.003 1.00 97.12 99 MET A C 1
ATOM 816 O O . MET A 1 99 ? 4.191 11.758 -19.173 1.00 97.12 99 MET A O 1
ATOM 820 N N . ASN A 1 100 ? 3.243 10.788 -17.379 1.00 96.19 100 ASN A N 1
ATOM 821 C CA . ASN A 1 100 ? 1.997 10.360 -18.021 1.00 96.19 100 ASN A CA 1
ATOM 822 C C . ASN A 1 100 ? 2.205 9.423 -19.229 1.00 96.19 100 ASN A C 1
ATOM 824 O O . ASN A 1 100 ? 1.373 9.374 -20.139 1.00 96.19 100 ASN A O 1
ATOM 828 N N . ASP A 1 101 ? 3.290 8.643 -19.243 1.00 96.38 101 ASP A N 1
ATOM 829 C CA . ASP A 1 101 ? 3.501 7.628 -20.269 1.00 96.38 101 ASP A CA 1
ATOM 830 C C . ASP A 1 101 ? 2.676 6.376 -19.958 1.00 96.38 101 ASP A C 1
ATOM 832 O O . ASP A 1 101 ? 3.019 5.549 -19.110 1.00 96.38 101 ASP A O 1
ATOM 836 N N . THR A 1 102 ? 1.576 6.212 -20.689 1.00 96.38 102 THR A N 1
ATOM 837 C CA . THR A 1 102 ? 0.651 5.083 -20.513 1.00 96.38 102 THR A CA 1
ATOM 838 C C . THR A 1 102 ? 1.300 3.714 -20.728 1.00 96.38 102 THR A C 1
ATOM 840 O O . THR A 1 102 ? 0.790 2.718 -20.213 1.00 96.38 102 THR A O 1
ATOM 843 N N . ARG A 1 103 ? 2.434 3.628 -21.438 1.00 96.38 103 ARG A N 1
ATOM 844 C CA . ARG A 1 103 ? 3.165 2.364 -21.631 1.00 96.38 103 ARG A CA 1
ATOM 845 C C . ARG A 1 103 ? 3.671 1.805 -20.303 1.00 96.38 103 ARG A C 1
ATOM 847 O O . ARG A 1 103 ? 3.588 0.598 -20.101 1.00 96.38 103 ARG A O 1
ATOM 854 N N . ASN A 1 104 ? 4.083 2.678 -19.383 1.00 95.62 104 ASN A N 1
ATOM 855 C CA . ASN A 1 104 ? 4.595 2.304 -18.061 1.00 95.62 104 ASN A CA 1
ATOM 856 C C . ASN A 1 104 ? 3.503 1.811 -17.101 1.00 95.62 104 ASN A C 1
ATOM 858 O O . ASN A 1 104 ? 3.819 1.341 -16.009 1.00 95.62 104 ASN A O 1
ATOM 862 N N . LEU A 1 105 ? 2.229 1.925 -17.486 1.00 95.88 105 LEU A N 1
ATOM 863 C CA . LEU A 1 105 ? 1.086 1.480 -16.687 1.00 95.88 105 LEU A CA 1
ATOM 864 C C . LEU A 1 105 ? 0.615 0.076 -17.084 1.00 95.88 105 LEU A C 1
ATOM 866 O O . LEU A 1 105 ? 0.016 -0.617 -16.270 1.00 95.88 105 LEU A O 1
ATOM 870 N N . ARG A 1 106 ? 0.893 -0.353 -18.324 1.00 94.00 106 ARG A N 1
ATOM 871 C CA . ARG A 1 106 ? 0.275 -1.533 -18.961 1.00 94.00 106 ARG A CA 1
ATOM 872 C C . ARG A 1 106 ? 0.429 -2.830 -18.177 1.00 94.00 106 ARG A C 1
ATOM 874 O O . ARG A 1 106 ? -0.471 -3.654 -18.201 1.00 94.00 106 ARG A O 1
ATOM 881 N N . VAL A 1 107 ? 1.570 -3.013 -17.524 1.00 93.62 107 VAL A N 1
ATOM 882 C CA . VAL A 1 107 ? 1.911 -4.251 -16.810 1.00 93.62 107 VAL A CA 1
ATOM 883 C C . VAL A 1 107 ? 1.290 -4.295 -15.412 1.00 93.62 107 VAL A C 1
ATOM 885 O O . VAL A 1 107 ? 1.172 -5.364 -14.824 1.00 93.62 107 VAL A O 1
ATOM 888 N N . SER A 1 108 ? 0.915 -3.135 -14.868 1.00 86.62 108 SER A N 1
ATOM 889 C CA . SER A 1 108 ? 0.324 -3.004 -13.534 1.00 86.62 108 SER A CA 1
ATOM 890 C C . SER A 1 108 ? -1.204 -3.146 -13.520 1.00 86.62 108 SER A C 1
ATOM 892 O O . SER A 1 108 ? -1.778 -3.075 -12.434 1.00 86.62 108 SER A O 1
ATOM 894 N N . PHE A 1 109 ? -1.840 -3.288 -14.692 1.00 75.38 109 PHE A N 1
ATOM 895 C CA . PHE A 1 109 ? -3.271 -3.576 -14.843 1.00 75.38 109 PHE A CA 1
ATOM 896 C C . PHE A 1 109 ? -3.565 -5.076 -14.797 1.00 75.38 109 PHE A C 1
ATOM 898 O O . PHE A 1 109 ? -2.696 -5.867 -15.232 1.00 75.38 109 PHE A O 1
#

Radius of gyration: 14.1 Å; Cα contacts (8 Å, |Δi|>4): 157; chains: 1; bounding box: 33×23×39 Å

pLDDT: mean 96.4, std 3.5, range [72.38, 98.44]

Sequence (109 aa):
TRLRTEDMLPICPKLDQVGYWSLEAWGGATFDACVRFLKEDPWERLRKLRRALPNTRINMLLRGQNLLGYRHYADDVVREFVRKAADNGVDVFRVFDAMNDTRNLRVSF